Protein AF-A0A529F806-F1 (afdb_monomer)

Secondary structure (DSSP, 8-state):
-TTT-S--TTSSTTSTT-S-HHHHHHHHHHHTT------TT-----------HHHHHHHHHHHHHHHHHHHHHHTTT-GGGGHHHHHT--

Solvent-accessible surface area (backbone atoms only — not comparable to full-atom values): 5560 Å² total; per-residue (Å²): 91,95,89,69,46,76,74,60,69,51,28,21,80,89,17,90,36,34,18,54,33,68,58,52,50,50,52,49,33,46,75,72,71,45,90,82,82,89,62,88,86,71,80,78,91,78,86,79,85,77,85,51,67,68,62,51,54,51,49,52,52,30,44,54,50,8,50,52,52,52,41,65,77,31,48,90,83,45,56,72,57,60,49,54,62,60,70,70,74,113

pLDDT: mean 91.72, std 8.51, range [44.22, 98.31]

Sequence (90 aa):
AARIGPFDERFGAGGALRSAEDTDYLVRAMLIGMPVEYVPDMTIFHHHGRRDREAIDRLHRDYHFGNGALCLKHVRRAPWLLRHFYWAAD

Foldseek 3Di:
DVQLDDFPQCADCNHVLRHCSVVLSVLSCVLVVHDDDDDPVPDDDDDPVDDDPVVVVVNVVSVVSNLVVSCVVCCPRCVVSVCVVVVVVD

Radius of gyration: 14.58 Å; Cα contacts (8 Å, |Δi|>4): 71; chains: 1; bounding box: 33×28×32 Å

Structure (mmCIF, N/CA/C/O backbone):
data_AF-A0A529F806-F1
#
_entry.id   AF-A0A529F806-F1
#
loop_
_atom_site.group_PDB
_atom_site.id
_atom_site.type_symbol
_atom_site.label_atom_id
_atom_site.label_alt_id
_atom_site.label_comp_id
_atom_site.label_asym_id
_atom_site.label_entity_id
_atom_site.label_seq_id
_atom_site.pdbx_PDB_ins_code
_atom_site.Cartn_x
_atom_site.Cartn_y
_atom_site.Cartn_z
_atom_site.occupancy
_atom_site.B_iso_or_equiv
_atom_site.auth_seq_id
_atom_site.auth_comp_id
_atom_site.auth_asym_id
_atom_site.auth_atom_id
_atom_site.pdbx_PDB_model_num
ATOM 1 N N . ALA A 1 1 ? -10.960 -12.272 3.620 1.00 66.44 1 ALA A N 1
ATOM 2 C CA . ALA A 1 1 ? -11.905 -11.785 2.596 1.00 66.44 1 ALA A CA 1
ATOM 3 C C . ALA A 1 1 ? -13.243 -11.342 3.192 1.00 66.44 1 ALA A C 1
ATOM 5 O O . ALA A 1 1 ? -13.512 -10.154 3.153 1.00 66.44 1 ALA A O 1
ATOM 6 N N . ALA A 1 2 ? -14.049 -12.222 3.808 1.00 79.44 2 ALA A N 1
ATOM 7 C CA . ALA A 1 2 ? -15.431 -11.890 4.206 1.00 79.44 2 ALA A CA 1
ATOM 8 C C . ALA A 1 2 ? -15.599 -10.620 5.076 1.00 79.44 2 ALA A C 1
ATOM 10 O O . ALA A 1 2 ? -16.571 -9.898 4.903 1.00 79.44 2 ALA A O 1
ATOM 11 N N . ARG A 1 3 ? -14.646 -10.316 5.974 1.00 93.25 3 ARG A N 1
ATOM 12 C CA . ARG A 1 3 ? -14.691 -9.110 6.831 1.00 93.25 3 ARG A CA 1
ATOM 13 C C . ARG A 1 3 ? -14.056 -7.852 6.221 1.00 93.25 3 ARG A C 1
ATOM 15 O O . ARG A 1 3 ? -14.487 -6.755 6.543 1.00 93.25 3 ARG A O 1
ATOM 22 N N . ILE A 1 4 ? -13.023 -8.002 5.389 1.00 95.69 4 ILE A N 1
ATOM 23 C CA . ILE A 1 4 ? -12.269 -6.876 4.795 1.00 95.69 4 ILE A CA 1
ATOM 24 C C . ILE A 1 4 ? -12.902 -6.431 3.462 1.00 95.69 4 ILE A C 1
ATOM 26 O O . ILE A 1 4 ? -12.799 -5.266 3.076 1.00 95.69 4 ILE A O 1
ATOM 30 N N . GLY A 1 5 ? -13.566 -7.358 2.767 1.00 96.25 5 GLY A N 1
ATOM 31 C CA . GLY A 1 5 ? -13.973 -7.238 1.370 1.00 96.25 5 GLY A CA 1
ATOM 32 C C . GLY A 1 5 ? -12.898 -7.746 0.397 1.00 96.25 5 GLY A C 1
ATOM 33 O O . GLY A 1 5 ? -11.832 -8.191 0.835 1.00 96.25 5 GLY A O 1
ATOM 34 N N . PRO A 1 6 ? -13.169 -7.705 -0.919 1.00 96.81 6 PRO A N 1
ATOM 35 C CA . PRO A 1 6 ? -12.186 -8.026 -1.956 1.00 96.81 6 PRO A CA 1
ATOM 36 C C . PRO A 1 6 ? -11.069 -6.970 -2.028 1.00 96.81 6 PRO A C 1
ATOM 38 O O . PRO A 1 6 ? -11.079 -5.972 -1.295 1.00 96.81 6 PRO A O 1
ATOM 41 N N . PHE A 1 7 ? -10.090 -7.187 -2.907 1.00 97.31 7 PHE A N 1
ATOM 42 C CA . PHE A 1 7 ? -9.174 -6.126 -3.325 1.00 97.31 7 PHE A CA 1
ATOM 43 C C . PHE A 1 7 ? -9.944 -4.991 -4.007 1.00 97.31 7 PHE A C 1
ATOM 45 O O . PHE A 1 7 ? -11.008 -5.198 -4.586 1.00 97.31 7 PHE A O 1
ATOM 52 N N . ASP A 1 8 ? -9.411 -3.779 -3.909 1.00 97.44 8 ASP A N 1
ATOM 53 C CA . ASP A 1 8 ? -9.886 -2.663 -4.717 1.00 97.44 8 ASP A CA 1
ATOM 54 C C . ASP A 1 8 ? -9.163 -2.721 -6.063 1.00 97.44 8 ASP A C 1
ATOM 56 O O . ASP A 1 8 ? -7.991 -2.365 -6.147 1.00 97.44 8 ASP A O 1
ATOM 60 N N . GLU A 1 9 ? -9.858 -3.188 -7.099 1.00 97.31 9 GLU A N 1
ATOM 61 C CA . GLU A 1 9 ? -9.300 -3.455 -8.436 1.00 97.31 9 GLU A CA 1
ATOM 62 C C . GLU A 1 9 ? -8.779 -2.203 -9.158 1.00 97.31 9 GLU A C 1
ATOM 64 O O . GLU A 1 9 ? -8.151 -2.294 -10.213 1.00 97.31 9 GLU A O 1
ATOM 69 N N . ARG A 1 10 ? -8.999 -1.009 -8.593 1.00 98.06 10 ARG A N 1
ATOM 70 C CA . ARG A 1 10 ? -8.333 0.206 -9.069 1.00 98.06 10 ARG A CA 1
ATOM 71 C C . ARG A 1 10 ? -6.834 0.170 -8.777 1.00 98.06 10 ARG A C 1
ATOM 73 O O . ARG A 1 10 ? -6.092 0.795 -9.523 1.00 98.06 10 ARG A O 1
ATOM 80 N N . PHE A 1 11 ? -6.398 -0.515 -7.722 1.00 98.31 11 PHE A N 1
ATOM 81 C CA . PHE A 1 11 ? -4.990 -0.682 -7.353 1.00 98.31 11 PHE A CA 1
ATOM 82 C C . PHE A 1 11 ? -4.356 -1.911 -8.023 1.00 98.31 11 PHE A C 1
ATOM 84 O O . PHE A 1 11 ? -5.041 -2.755 -8.597 1.00 98.31 11 PHE A O 1
ATOM 91 N N . GLY A 1 12 ? -3.029 -1.996 -7.933 1.00 96.12 12 GLY A N 1
ATOM 92 C CA . GLY A 1 12 ? -2.218 -3.091 -8.463 1.00 96.12 12 GLY A CA 1
ATOM 93 C C . GLY A 1 12 ? -1.675 -2.854 -9.863 1.00 96.12 12 GLY A C 1
ATOM 94 O O . GLY A 1 12 ? -2.086 -1.928 -10.557 1.00 96.12 12 GLY A O 1
ATOM 95 N N . ALA A 1 13 ? -0.733 -3.703 -10.281 1.00 91.50 13 ALA A N 1
ATOM 96 C CA . ALA A 1 13 ? 0.020 -3.535 -11.530 1.00 91.50 13 ALA A CA 1
ATOM 97 C C . ALA A 1 13 ? -0.862 -3.481 -12.795 1.00 91.50 13 ALA A C 1
ATOM 99 O O . ALA A 1 13 ? -0.468 -2.887 -13.795 1.00 91.50 13 ALA A O 1
ATOM 100 N N . GLY A 1 14 ? -2.049 -4.098 -12.751 1.00 93.44 14 GLY A N 1
ATOM 101 C CA . GLY A 1 14 ? -3.055 -4.029 -13.818 1.00 93.44 14 GLY A CA 1
ATOM 102 C C . GLY A 1 14 ? -4.154 -2.983 -13.596 1.00 93.44 14 GLY A C 1
ATOM 103 O O . GLY A 1 14 ? -4.966 -2.759 -14.489 1.00 93.44 14 GLY A O 1
ATOM 104 N N . GLY A 1 15 ? -4.204 -2.359 -12.418 1.00 96.12 15 GLY A N 1
ATOM 105 C CA . GLY A 1 15 ? -5.210 -1.369 -12.052 1.00 96.12 15 GLY A CA 1
ATOM 106 C C . GLY A 1 15 ? -4.838 0.043 -12.507 1.00 96.12 15 GLY A C 1
ATOM 107 O O . GLY A 1 15 ? -3.674 0.371 -12.740 1.00 96.12 15 GLY A O 1
ATOM 108 N N . ALA A 1 16 ? -5.832 0.931 -12.579 1.00 97.50 16 ALA A N 1
ATOM 109 C CA . ALA A 1 16 ? -5.632 2.331 -12.972 1.00 97.50 16 ALA A CA 1
ATOM 110 C C . ALA A 1 16 ? -4.661 3.104 -12.049 1.00 97.50 16 ALA A C 1
ATOM 112 O O . ALA A 1 16 ? -4.039 4.080 -12.475 1.00 97.50 16 ALA A O 1
ATOM 113 N N . LEU A 1 17 ? -4.534 2.667 -10.793 1.00 97.88 17 LEU A N 1
ATOM 114 C CA . LEU A 1 17 ? -3.660 3.219 -9.754 1.00 97.88 17 LEU A CA 1
ATOM 115 C C . LEU A 1 17 ? -2.307 2.502 -9.653 1.00 97.88 17 LEU A C 1
ATOM 117 O O . LEU A 1 17 ? -1.473 2.920 -8.858 1.00 97.88 17 LEU A O 1
ATOM 121 N N . ARG A 1 18 ? -2.060 1.502 -10.511 1.00 97.12 18 ARG A N 1
ATOM 122 C CA . ARG A 1 18 ? -0.742 0.948 -10.882 1.00 97.12 18 ARG A CA 1
ATOM 123 C C . ARG A 1 18 ? 0.043 0.190 -9.802 1.00 97.12 18 ARG A C 1
ATOM 125 O O . ARG A 1 18 ? 0.954 -0.555 -10.147 1.00 97.12 18 ARG A O 1
ATOM 132 N N . SER A 1 19 ? -0.282 0.338 -8.520 1.00 96.88 19 SER A N 1
ATOM 133 C CA . SER A 1 19 ? 0.345 -0.396 -7.407 1.00 96.88 19 SER A CA 1
ATOM 134 C C . SER A 1 19 ? -0.549 -0.393 -6.158 1.00 96.88 19 SER A C 1
ATOM 136 O O . SER A 1 19 ? -1.702 0.015 -6.260 1.00 96.88 19 SER A O 1
ATOM 138 N N . ALA A 1 20 ? -0.021 -0.810 -4.999 1.00 97.25 20 ALA A N 1
ATOM 139 C CA . ALA A 1 20 ? -0.568 -0.619 -3.646 1.00 97.25 20 ALA A CA 1
ATOM 140 C C . ALA A 1 20 ? -1.860 -1.386 -3.294 1.00 97.25 20 ALA A C 1
ATOM 142 O O . ALA A 1 20 ? -2.539 -1.052 -2.319 1.00 97.25 20 ALA A O 1
ATOM 143 N N . GLU A 1 21 ? -2.199 -2.434 -4.042 1.00 97.94 21 GLU A N 1
ATOM 144 C CA . GLU A 1 21 ? -3.356 -3.300 -3.794 1.00 97.94 21 GLU A CA 1
ATOM 145 C C . GLU A 1 21 ? -3.244 -4.074 -2.478 1.00 97.94 21 GLU A C 1
ATOM 147 O O . GLU A 1 21 ? -4.217 -4.190 -1.726 1.00 97.94 21 GLU A O 1
ATOM 152 N N . ASP A 1 22 ? -2.045 -4.563 -2.179 1.00 96.38 22 ASP A N 1
ATOM 153 C CA . ASP A 1 22 ? -1.712 -5.305 -0.969 1.00 96.38 22 ASP A CA 1
ATOM 154 C C . ASP A 1 22 ? -1.757 -4.398 0.265 1.00 96.38 22 ASP A C 1
ATOM 156 O O . ASP A 1 22 ? -2.379 -4.717 1.280 1.00 96.38 22 ASP A O 1
ATOM 160 N N . THR A 1 23 ? -1.177 -3.211 0.137 1.00 95.88 23 THR A N 1
ATOM 161 C CA . THR A 1 23 ? -1.064 -2.210 1.188 1.00 95.88 23 THR A CA 1
ATOM 162 C C . THR A 1 23 ? -2.440 -1.643 1.515 1.00 95.88 23 THR A C 1
ATOM 164 O O . THR A 1 23 ? -2.785 -1.516 2.689 1.00 95.88 23 THR A O 1
ATOM 167 N N . ASP A 1 24 ? -3.281 -1.385 0.507 1.00 97.75 24 ASP A N 1
ATOM 168 C CA . ASP A 1 24 ? -4.686 -1.031 0.719 1.00 97.75 24 ASP A CA 1
ATOM 169 C C . ASP A 1 24 ? -5.438 -2.103 1.511 1.00 97.75 24 ASP A C 1
ATOM 171 O O . ASP A 1 24 ? -6.200 -1.788 2.432 1.00 97.75 24 ASP A O 1
ATOM 175 N N . TYR A 1 25 ? -5.236 -3.370 1.154 1.00 97.50 25 TYR A N 1
ATOM 176 C CA . TYR A 1 25 ? -5.890 -4.487 1.821 1.00 97.50 25 TYR A CA 1
ATOM 177 C C . TYR A 1 25 ? -5.462 -4.587 3.293 1.00 97.50 25 TYR A C 1
ATOM 179 O O . TYR A 1 25 ? -6.318 -4.735 4.171 1.00 97.50 25 TYR A O 1
ATOM 187 N N . LEU A 1 26 ? -4.168 -4.415 3.584 1.00 96.31 26 LEU A N 1
ATOM 188 C CA . LEU A 1 26 ? -3.636 -4.379 4.951 1.00 96.31 26 LEU A CA 1
ATOM 189 C C . LEU A 1 26 ? -4.145 -3.171 5.743 1.00 96.31 26 LEU A C 1
ATOM 191 O O . LEU A 1 26 ? -4.574 -3.332 6.885 1.00 96.31 26 LEU A O 1
ATOM 195 N N . VAL A 1 27 ? -4.177 -1.975 5.147 1.00 96.62 27 VAL A N 1
ATOM 196 C CA . VAL A 1 27 ? -4.737 -0.773 5.791 1.00 96.62 27 VAL A CA 1
ATOM 197 C C . VAL A 1 27 ? -6.190 -1.017 6.181 1.00 96.62 27 VAL A C 1
ATOM 199 O O . VAL A 1 27 ? -6.578 -0.744 7.317 1.00 96.62 27 VAL A O 1
ATOM 202 N N . ARG A 1 28 ? -7.001 -1.591 5.285 1.00 97.44 28 ARG A N 1
ATOM 203 C CA . ARG A 1 28 ? -8.396 -1.932 5.597 1.00 97.44 28 ARG A CA 1
ATOM 204 C C . ARG A 1 28 ? -8.518 -2.979 6.700 1.00 97.44 28 ARG A C 1
ATOM 206 O O . ARG A 1 28 ? -9.423 -2.850 7.521 1.00 97.44 28 ARG A O 1
ATOM 213 N N . ALA A 1 29 ? -7.625 -3.967 6.750 1.00 96.56 29 ALA A N 1
ATOM 214 C CA . ALA A 1 29 ? -7.574 -4.939 7.842 1.00 96.56 29 ALA A CA 1
ATOM 215 C C . ALA A 1 29 ? -7.286 -4.254 9.191 1.00 96.56 29 ALA A C 1
ATOM 217 O O . ALA A 1 29 ? -8.034 -4.442 10.153 1.00 96.56 29 ALA A O 1
ATOM 218 N N . MET A 1 30 ? -6.271 -3.386 9.243 1.00 95.56 30 MET A N 1
ATOM 219 C CA . MET A 1 30 ? -5.930 -2.622 10.450 1.00 95.56 30 MET A CA 1
ATOM 220 C C . MET A 1 30 ? -7.088 -1.728 10.909 1.00 95.56 30 MET A C 1
ATOM 222 O O . MET A 1 30 ? -7.402 -1.680 12.096 1.00 95.56 30 MET A O 1
ATOM 226 N N . LEU A 1 31 ? -7.782 -1.068 9.974 1.00 96.25 31 LEU A N 1
ATOM 227 C CA . LEU A 1 31 ? -8.920 -0.192 10.281 1.00 96.25 31 LEU A CA 1
ATOM 228 C C . LEU A 1 31 ? -10.119 -0.924 10.902 1.00 96.25 31 LEU A C 1
ATOM 230 O O . LEU A 1 31 ? -10.921 -0.285 11.580 1.00 96.25 31 LEU A O 1
ATOM 234 N N . ILE A 1 32 ? -10.250 -2.239 10.700 1.00 96.62 32 ILE A N 1
ATOM 235 C CA . ILE A 1 32 ? -11.282 -3.065 11.353 1.00 96.62 32 ILE A CA 1
ATOM 236 C C . ILE A 1 32 ? -10.759 -3.802 12.597 1.00 96.62 32 ILE A C 1
ATOM 238 O O . ILE A 1 32 ? -11.394 -4.751 13.066 1.00 96.62 32 ILE A O 1
ATOM 242 N N . GLY A 1 33 ? -9.600 -3.387 13.116 1.00 95.81 33 GLY A N 1
ATOM 243 C CA . GLY A 1 33 ? -8.988 -3.934 14.325 1.00 95.81 33 GLY A CA 1
ATOM 244 C C . GLY A 1 33 ? -8.353 -5.311 14.140 1.00 95.81 33 GLY A C 1
ATOM 245 O O . GLY A 1 33 ? -8.198 -6.035 15.122 1.00 95.81 33 GLY A O 1
ATOM 246 N N . MET A 1 34 ? -8.021 -5.716 12.908 1.00 96.12 34 MET A N 1
ATOM 247 C CA . MET A 1 34 ? -7.243 -6.940 12.708 1.00 96.12 34 MET A CA 1
ATOM 248 C C . MET A 1 34 ? -5.765 -6.682 13.021 1.00 96.12 34 MET A C 1
ATOM 250 O O . MET A 1 34 ? -5.210 -5.703 12.513 1.00 96.12 34 MET A O 1
ATOM 254 N N . PRO A 1 35 ? -5.120 -7.546 13.823 1.00 93.50 35 PRO A N 1
ATOM 255 C CA . PRO A 1 35 ? -3.697 -7.429 14.095 1.00 93.50 35 PRO A CA 1
ATOM 256 C C . PRO A 1 35 ? -2.891 -7.678 12.817 1.0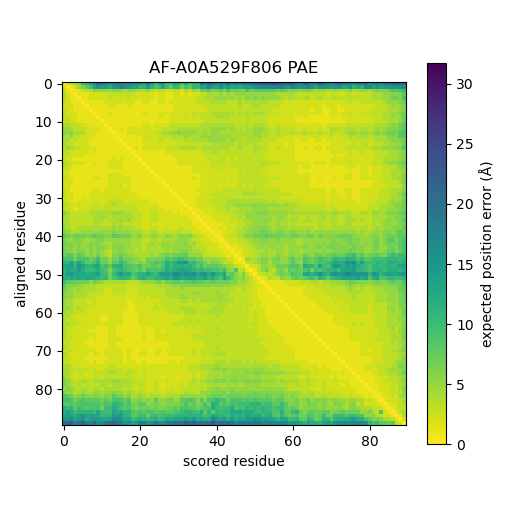0 93.50 35 PRO A C 1
ATOM 258 O O . PRO A 1 35 ? -3.187 -8.595 12.050 1.00 93.50 35 PRO A O 1
ATOM 261 N N . VAL A 1 36 ? -1.872 -6.847 12.608 1.00 90.75 36 VAL A N 1
ATOM 262 C CA . VAL A 1 36 ? -0.860 -7.002 11.560 1.00 90.75 36 VAL A CA 1
ATOM 263 C C . VAL A 1 36 ? 0.488 -7.067 12.261 1.00 90.75 36 VAL A C 1
ATOM 265 O O . VAL A 1 36 ? 0.814 -6.184 13.053 1.00 90.75 36 VAL A O 1
ATOM 268 N N . GLU A 1 37 ? 1.243 -8.123 11.991 1.00 93.75 37 GLU A N 1
ATOM 269 C CA . GLU A 1 37 ? 2.527 -8.399 12.627 1.00 93.75 37 GLU A CA 1
ATOM 270 C C . GLU A 1 37 ? 3.649 -8.311 11.594 1.00 93.75 37 GLU A C 1
ATOM 272 O O . GLU A 1 37 ? 3.529 -8.821 10.478 1.00 93.75 37 GLU A O 1
ATOM 277 N N . TYR A 1 38 ? 4.741 -7.652 11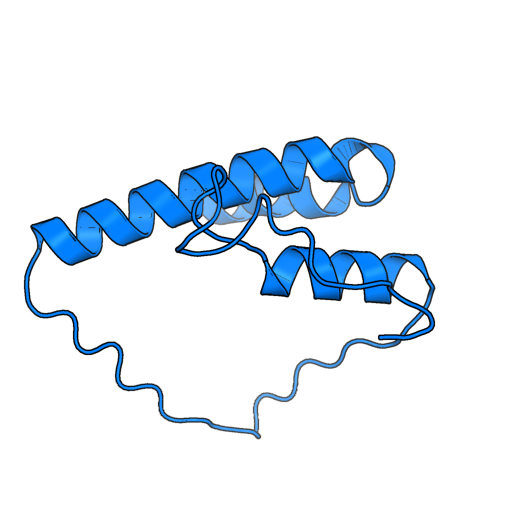.972 1.00 92.62 38 TYR A N 1
ATOM 278 C CA . TYR A 1 38 ? 5.985 -7.681 11.219 1.00 92.62 38 TYR A CA 1
ATOM 279 C C . TYR A 1 38 ? 6.873 -8.792 11.784 1.00 92.62 38 TYR A C 1
ATOM 281 O O . TYR A 1 38 ? 7.266 -8.727 12.947 1.00 92.62 38 TYR A O 1
ATOM 289 N N . VAL A 1 39 ? 7.178 -9.792 10.956 1.00 95.62 39 VAL A N 1
ATOM 290 C CA . VAL A 1 39 ? 7.897 -11.016 11.344 1.00 95.62 39 VAL A CA 1
ATOM 291 C C . VAL A 1 39 ? 9.250 -11.048 10.615 1.00 95.62 39 VAL A C 1
ATOM 293 O O . VAL A 1 39 ? 9.314 -11.503 9.471 1.00 95.62 39 VAL A O 1
ATOM 296 N N . PRO A 1 40 ? 10.332 -10.504 11.207 1.00 94.31 40 PRO A N 1
ATOM 297 C CA . PRO A 1 40 ? 11.615 -10.319 10.517 1.00 94.31 40 PRO A CA 1
ATOM 298 C C . PRO A 1 40 ? 12.385 -11.624 10.259 1.00 94.31 40 PRO A C 1
ATOM 300 O O . PRO A 1 40 ? 13.254 -11.666 9.392 1.00 94.31 40 PRO A O 1
ATOM 303 N N . ASP A 1 41 ? 12.085 -12.687 10.998 1.00 95.94 41 ASP A N 1
ATOM 304 C CA . ASP A 1 41 ? 12.666 -14.025 10.866 1.00 95.94 41 ASP A CA 1
ATOM 305 C C . ASP A 1 41 ? 11.988 -14.876 9.775 1.00 95.94 41 ASP A C 1
ATOM 307 O O . ASP A 1 41 ? 12.531 -15.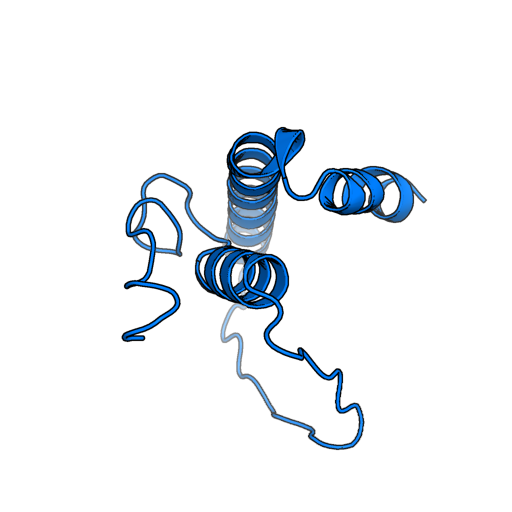901 9.357 1.00 95.94 41 ASP A O 1
ATOM 311 N N . MET A 1 42 ? 10.862 -14.416 9.217 1.00 94.31 42 MET A N 1
ATOM 312 C CA . MET A 1 42 ? 10.207 -15.027 8.058 1.00 94.31 42 MET A CA 1
ATOM 313 C C . MET A 1 42 ? 10.785 -14.474 6.748 1.00 94.31 42 MET A C 1
ATOM 315 O O . MET A 1 42 ? 10.214 -13.603 6.092 1.00 94.31 42 MET A O 1
ATOM 319 N N . THR A 1 43 ? 11.944 -14.991 6.345 1.00 94.31 43 THR A N 1
ATOM 320 C CA 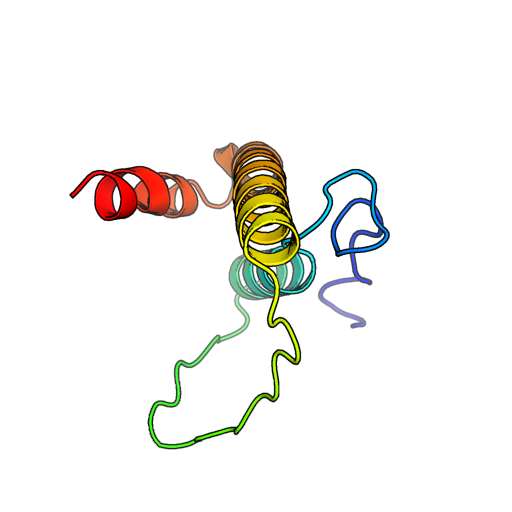. THR A 1 43 ? 12.606 -14.561 5.103 1.00 94.31 43 THR A CA 1
ATOM 321 C C . THR A 1 43 ? 12.001 -15.241 3.873 1.00 94.31 43 THR A C 1
ATOM 323 O O . THR A 1 43 ? 11.955 -16.468 3.791 1.00 94.31 43 THR A O 1
ATOM 326 N N . ILE A 1 44 ? 11.601 -14.445 2.875 1.00 92.12 44 ILE A N 1
ATOM 327 C CA . ILE A 1 44 ? 11.117 -14.922 1.571 1.00 92.12 44 ILE A CA 1
ATOM 328 C C . ILE A 1 44 ? 11.987 -14.325 0.461 1.00 9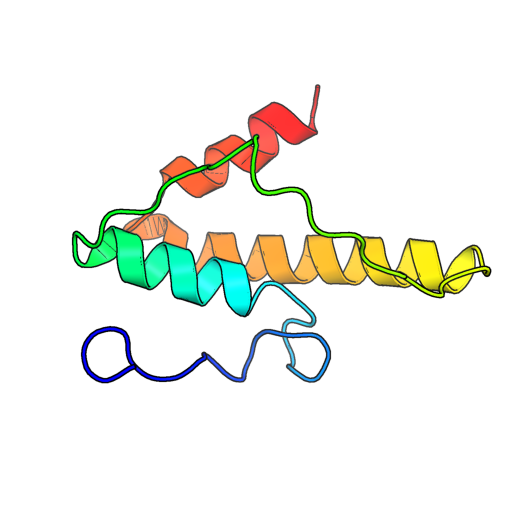2.12 44 ILE A C 1
ATOM 330 O O . ILE A 1 44 ? 12.195 -13.113 0.395 1.00 92.12 44 ILE A O 1
ATOM 334 N N . PHE A 1 45 ? 12.479 -15.171 -0.446 1.00 92.81 45 PHE A N 1
ATOM 335 C CA . PHE A 1 45 ? 13.271 -14.732 -1.594 1.00 92.81 45 PHE A CA 1
ATOM 336 C C . PHE A 1 45 ? 12.368 -14.407 -2.789 1.00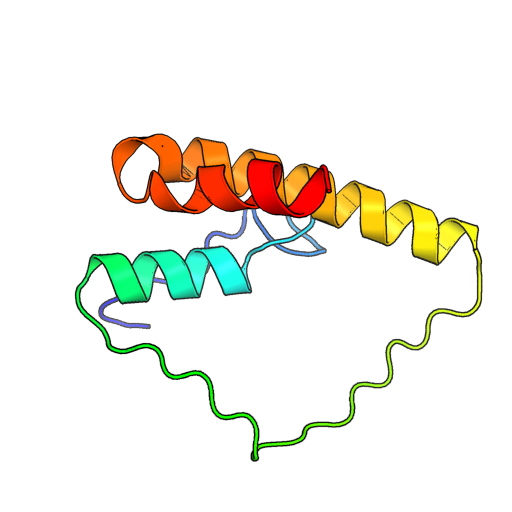 92.81 45 PHE A C 1
ATOM 338 O O . PHE A 1 45 ? 11.711 -15.286 -3.344 1.00 92.81 45 PHE A O 1
ATOM 345 N N . HIS A 1 46 ? 12.374 -13.142 -3.220 1.00 87.62 46 HIS A N 1
ATOM 346 C CA . HIS A 1 46 ? 11.628 -12.682 -4.392 1.00 87.62 46 HIS A CA 1
ATOM 347 C C . HIS A 1 46 ? 12.555 -12.411 -5.580 1.00 87.62 46 HIS A C 1
ATOM 349 O O . HIS A 1 46 ? 13.389 -11.498 -5.563 1.00 87.62 46 HIS A O 1
ATOM 355 N N . HIS A 1 47 ? 12.365 -13.162 -6.665 1.00 86.94 47 HIS A N 1
ATOM 356 C CA . HIS A 1 47 ? 13.012 -12.875 -7.940 1.00 86.94 47 HIS A CA 1
ATOM 357 C C . HIS A 1 47 ? 12.265 -11.762 -8.673 1.00 86.94 47 HIS A C 1
ATOM 359 O O . HIS A 1 47 ? 11.284 -11.991 -9.371 1.00 86.94 47 HIS A O 1
ATOM 365 N N . HIS A 1 48 ? 12.768 -10.539 -8.545 1.00 81.81 48 HIS A N 1
ATOM 366 C CA . HIS A 1 48 ? 12.157 -9.365 -9.165 1.00 81.81 48 HIS A CA 1
ATOM 367 C C . HIS A 1 48 ? 12.308 -9.323 -10.696 1.00 81.81 48 HIS A C 1
ATOM 369 O O . HIS A 1 48 ? 11.589 -8.572 -11.350 1.00 81.81 48 HIS A O 1
ATOM 375 N N . GLY A 1 49 ? 13.241 -10.097 -11.270 1.00 80.56 49 GLY A N 1
ATOM 376 C CA . GLY A 1 49 ? 13.393 -10.339 -12.716 1.00 80.56 49 GLY A CA 1
ATOM 377 C C . GLY A 1 49 ? 13.783 -9.134 -13.587 1.00 80.56 49 GLY A C 1
ATOM 378 O O . GLY A 1 49 ? 14.170 -9.312 -14.740 1.00 80.56 49 GLY A O 1
ATOM 379 N N . ARG A 1 50 ? 13.714 -7.912 -13.054 1.00 85.88 50 ARG A N 1
ATOM 380 C CA . ARG A 1 50 ? 14.000 -6.656 -13.756 1.00 85.88 50 ARG A CA 1
ATOM 381 C C . ARG A 1 50 ? 15.505 -6.459 -13.900 1.00 85.88 50 ARG A C 1
ATOM 383 O O . ARG A 1 50 ? 16.235 -6.518 -12.916 1.00 85.88 50 ARG A O 1
ATOM 390 N N . ARG A 1 51 ? 15.953 -6.232 -15.135 1.00 82.75 51 ARG A N 1
ATOM 391 C CA . ARG A 1 51 ? 17.370 -6.016 -15.481 1.00 82.75 51 ARG A CA 1
ATOM 392 C C . ARG A 1 51 ? 17.627 -4.683 -16.174 1.00 82.75 51 ARG A C 1
ATOM 394 O O . ARG A 1 51 ? 18.766 -4.241 -16.229 1.00 82.75 51 ARG A O 1
ATOM 401 N N . ASP A 1 52 ? 16.575 -4.070 -16.700 1.00 92.06 52 ASP A N 1
ATOM 402 C CA . ASP A 1 52 ? 16.652 -2.823 -17.442 1.00 92.06 52 ASP A CA 1
ATOM 403 C C . ASP A 1 52 ? 16.326 -1.622 -16.543 1.00 92.06 52 ASP A C 1
ATOM 405 O O . ASP A 1 52 ? 15.428 -1.684 -15.696 1.00 92.06 52 ASP A O 1
ATOM 409 N N . ARG A 1 53 ? 17.065 -0.526 -16.735 1.00 90.44 53 ARG A N 1
ATOM 410 C CA . ARG A 1 53 ? 16.928 0.693 -15.934 1.00 90.44 53 ARG A CA 1
ATOM 411 C C . ARG A 1 53 ? 15.584 1.368 -16.178 1.00 90.44 53 ARG A C 1
ATOM 413 O O . ARG A 1 53 ? 14.959 1.807 -15.219 1.00 90.44 53 ARG A O 1
ATOM 420 N N . GLU A 1 54 ? 15.102 1.392 -17.418 1.00 92.56 54 GLU A N 1
ATOM 421 C CA . GLU A 1 54 ? 13.807 1.999 -17.732 1.00 92.56 54 GLU A CA 1
ATOM 422 C C . GLU A 1 54 ? 12.663 1.241 -17.042 1.00 92.56 54 GLU A C 1
ATOM 424 O O . GLU A 1 54 ? 11.747 1.853 -16.487 1.00 92.56 54 GLU A O 1
ATOM 429 N N . ALA A 1 55 ? 12.743 -0.092 -17.002 1.00 90.44 55 ALA A N 1
ATOM 430 C CA . ALA A 1 55 ? 11.791 -0.924 -16.270 1.00 90.44 55 ALA A CA 1
ATOM 431 C C . ALA A 1 55 ? 11.805 -0.659 -14.752 1.00 90.44 55 ALA A C 1
ATOM 433 O O . ALA A 1 55 ? 10.741 -0.662 -14.128 1.00 90.44 55 ALA A O 1
ATOM 434 N N . ILE A 1 56 ? 12.979 -0.421 -14.159 1.00 91.50 56 ILE A N 1
ATOM 435 C CA . ILE A 1 56 ? 13.114 -0.053 -12.739 1.00 91.50 56 ILE A CA 1
ATOM 436 C C . ILE A 1 56 ? 12.536 1.346 -12.490 1.00 91.50 56 ILE A C 1
ATOM 438 O O . ILE A 1 56 ? 11.742 1.528 -11.568 1.00 91.50 56 ILE A O 1
ATOM 442 N N . ASP A 1 57 ? 12.860 2.318 -13.341 1.00 93.50 57 ASP A N 1
ATOM 443 C CA . ASP A 1 57 ? 12.370 3.690 -13.198 1.00 93.50 57 ASP A CA 1
ATOM 444 C C . ASP A 1 57 ? 10.846 3.759 -13.366 1.00 93.50 57 ASP A C 1
ATOM 446 O O . ASP A 1 57 ? 10.165 4.474 -12.628 1.00 93.50 57 ASP A O 1
ATOM 450 N N . ARG A 1 58 ? 10.284 2.996 -14.313 1.00 92.44 58 ARG A N 1
ATOM 451 C CA . ARG A 1 58 ? 8.830 2.868 -14.482 1.00 92.44 58 ARG A CA 1
ATOM 452 C C . ARG A 1 58 ? 8.179 2.285 -13.234 1.00 92.44 58 ARG A C 1
ATOM 454 O O . ARG A 1 58 ? 7.203 2.854 -12.759 1.00 92.44 58 ARG A O 1
ATOM 461 N N . LEU A 1 59 ? 8.755 1.223 -12.673 1.00 92.44 59 LEU A N 1
ATOM 462 C CA . LEU A 1 59 ? 8.244 0.609 -11.451 1.00 92.44 59 LEU A CA 1
ATOM 463 C C . LEU A 1 59 ? 8.188 1.605 -10.289 1.00 92.44 59 LEU A C 1
ATOM 465 O O . LEU A 1 59 ? 7.159 1.708 -9.628 1.00 92.44 59 LEU A O 1
ATOM 469 N N . HIS A 1 60 ? 9.267 2.352 -10.046 1.00 92.56 60 HIS A N 1
ATOM 470 C CA . HIS A 1 60 ? 9.277 3.347 -8.973 1.00 92.56 60 HIS A CA 1
ATOM 471 C C . HIS A 1 60 ? 8.223 4.433 -9.200 1.00 92.56 60 HIS A C 1
ATOM 473 O O . HIS A 1 60 ? 7.506 4.790 -8.267 1.00 92.56 60 HIS A O 1
ATOM 479 N N . ARG A 1 61 ? 8.060 4.919 -10.439 1.00 93.56 61 ARG A N 1
ATOM 480 C CA . ARG A 1 61 ? 6.996 5.886 -10.761 1.00 93.56 61 ARG A CA 1
ATOM 481 C C . ARG A 1 61 ? 5.605 5.330 -10.472 1.00 93.56 61 ARG A C 1
ATOM 483 O O . ARG A 1 61 ? 4.783 6.047 -9.905 1.00 93.56 61 ARG A O 1
ATOM 490 N N . ASP A 1 62 ? 5.351 4.076 -10.826 1.00 95.56 62 ASP A N 1
ATOM 491 C CA . ASP A 1 62 ? 4.066 3.426 -10.569 1.00 95.56 62 ASP A CA 1
ATOM 492 C C . ASP A 1 62 ? 3.826 3.248 -9.064 1.00 95.56 62 ASP A C 1
ATOM 494 O O . ASP A 1 62 ? 2.735 3.551 -8.582 1.00 95.56 62 ASP A O 1
ATOM 498 N N . TYR A 1 63 ? 4.863 2.888 -8.299 1.00 93.62 63 TYR A N 1
ATOM 499 C CA . TYR A 1 63 ? 4.805 2.833 -6.836 1.00 93.62 63 TYR A CA 1
ATOM 500 C C . TYR A 1 63 ? 4.488 4.191 -6.212 1.00 93.62 63 TYR A C 1
ATOM 502 O O . TYR A 1 63 ? 3.597 4.280 -5.369 1.00 93.62 63 TYR A O 1
ATOM 510 N N . HIS A 1 64 ? 5.155 5.262 -6.645 1.00 92.44 64 HIS A N 1
ATOM 511 C CA . HIS A 1 64 ? 4.863 6.607 -6.151 1.00 92.44 64 HIS A CA 1
ATOM 512 C C . HIS A 1 64 ? 3.437 7.050 -6.498 1.00 92.44 64 HIS A C 1
ATOM 514 O O . HIS A 1 64 ? 2.756 7.641 -5.656 1.00 92.44 64 HIS A O 1
ATOM 520 N N . PHE A 1 65 ? 2.961 6.731 -7.705 1.00 95.62 65 PHE A N 1
ATOM 521 C CA . PHE A 1 65 ? 1.601 7.051 -8.133 1.00 95.62 65 PHE A CA 1
ATOM 522 C C . PHE A 1 65 ? 0.552 6.335 -7.271 1.00 95.62 65 PHE A C 1
ATOM 524 O O . PHE A 1 65 ? -0.344 6.984 -6.721 1.00 95.62 65 PHE A O 1
ATOM 531 N N . GLY A 1 66 ? 0.689 5.019 -7.087 1.00 96.06 66 GLY A N 1
ATOM 532 C CA . GLY A 1 66 ? -0.234 4.249 -6.256 1.00 96.06 66 GLY A CA 1
ATOM 533 C C . GLY A 1 66 ? -0.154 4.617 -4.775 1.00 96.06 66 GLY A C 1
ATOM 534 O O . GLY A 1 66 ? -1.196 4.721 -4.131 1.00 96.06 66 GLY A O 1
ATOM 535 N N . ASN A 1 67 ? 1.029 4.946 -4.242 1.00 94.38 67 ASN A N 1
ATOM 536 C CA . ASN A 1 67 ? 1.175 5.444 -2.866 1.00 94.38 67 ASN A CA 1
ATOM 537 C C . ASN A 1 67 ? 0.454 6.784 -2.658 1.00 94.38 67 ASN A C 1
ATOM 539 O O . ASN A 1 67 ? -0.181 6.990 -1.620 1.00 94.38 67 ASN A O 1
ATOM 543 N N . GLY A 1 68 ? 0.486 7.683 -3.646 1.00 94.25 68 GLY A N 1
ATOM 544 C CA . GLY A 1 68 ? -0.300 8.919 -3.618 1.00 94.25 68 GLY A CA 1
ATOM 545 C C . GLY A 1 68 ? -1.807 8.644 -3.580 1.00 94.25 68 GLY A C 1
ATOM 546 O O . GLY A 1 68 ? -2.528 9.206 -2.750 1.00 94.25 68 GLY A O 1
ATOM 547 N N . ALA A 1 69 ? -2.281 7.721 -4.420 1.00 96.56 69 ALA A N 1
ATOM 548 C CA . ALA A 1 69 ? -3.685 7.316 -4.442 1.00 96.56 69 ALA A CA 1
ATOM 549 C C . ALA A 1 69 ? -4.122 6.617 -3.141 1.00 96.56 69 ALA A C 1
ATOM 551 O O . ALA A 1 69 ? -5.220 6.871 -2.639 1.00 96.56 69 ALA A O 1
ATOM 552 N N . LEU A 1 70 ? -3.250 5.789 -2.560 1.00 96.56 70 LEU A N 1
ATOM 553 C CA . LEU A 1 70 ? -3.446 5.138 -1.266 1.00 96.56 70 LEU A CA 1
ATOM 554 C C . LEU A 1 70 ? -3.599 6.180 -0.151 1.00 96.56 70 LEU A C 1
ATOM 556 O O . LEU A 1 70 ? -4.548 6.113 0.634 1.00 96.56 70 LEU A O 1
ATOM 560 N N . CYS A 1 71 ? -2.706 7.174 -0.112 1.00 95.44 71 CYS A N 1
ATOM 561 C CA . CYS A 1 71 ? -2.771 8.263 0.859 1.00 95.44 71 CYS A CA 1
ATOM 562 C C . CYS A 1 71 ? -4.075 9.049 0.723 1.00 95.44 71 CYS A C 1
ATOM 564 O O . CYS A 1 71 ? -4.749 9.278 1.725 1.00 95.44 71 CYS A O 1
ATOM 566 N N . LEU A 1 72 ? -4.482 9.400 -0.501 1.00 95.50 72 LEU A N 1
ATOM 567 C CA . LEU A 1 72 ? -5.741 10.107 -0.739 1.00 95.50 72 LEU A CA 1
ATOM 568 C C . LEU A 1 72 ? -6.958 9.283 -0.292 1.00 95.50 72 LEU A C 1
ATOM 570 O O . LEU A 1 72 ? -7.833 9.808 0.399 1.00 95.50 72 LEU A O 1
ATOM 574 N N . LYS A 1 73 ? -7.004 7.990 -0.639 1.00 97.38 73 LYS A N 1
ATOM 575 C CA . LYS A 1 73 ? -8.096 7.079 -0.259 1.00 97.38 73 LYS A CA 1
ATOM 576 C C . LYS A 1 73 ? -8.292 7.019 1.255 1.00 97.38 73 LYS A C 1
ATOM 578 O O . LYS A 1 73 ? -9.428 6.971 1.729 1.00 97.38 73 LYS A O 1
ATOM 583 N N . HIS A 1 74 ? -7.196 7.031 2.008 1.00 96.94 74 HIS A N 1
ATOM 584 C CA . HIS A 1 74 ? -7.212 6.784 3.447 1.00 96.94 74 HIS A CA 1
ATOM 585 C C . HIS A 1 74 ? -6.935 8.014 4.315 1.00 96.94 74 HIS A C 1
ATOM 587 O O . HIS A 1 74 ? -6.956 7.889 5.537 1.00 96.94 74 HIS A O 1
ATOM 593 N N . VAL A 1 75 ? -6.768 9.208 3.737 1.00 95.31 75 VAL A N 1
ATOM 594 C CA . VAL A 1 75 ? -6.354 10.438 4.448 1.00 95.31 75 VAL A CA 1
ATOM 595 C C . VAL A 1 75 ? -7.167 10.731 5.717 1.00 95.31 75 VAL A C 1
ATOM 597 O O . VAL A 1 75 ? -6.634 11.215 6.710 1.00 95.31 75 VAL A O 1
ATOM 600 N N . ARG A 1 76 ? -8.4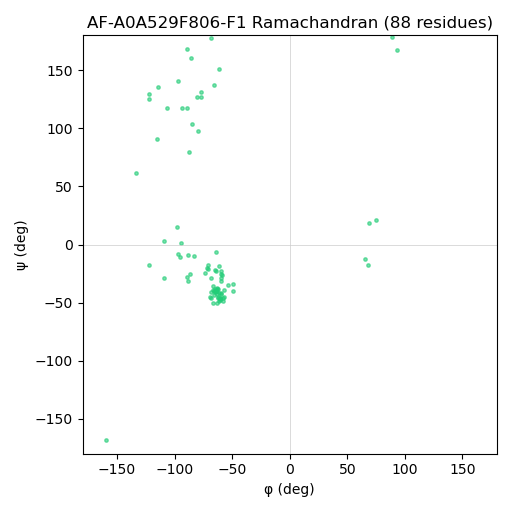64 10.395 5.717 1.00 95.94 76 ARG A N 1
ATOM 601 C CA . ARG A 1 76 ? -9.368 10.633 6.855 1.00 95.94 76 ARG A CA 1
ATOM 602 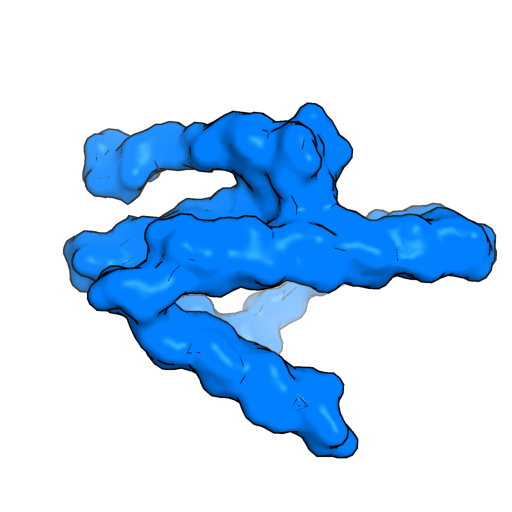C C . ARG A 1 76 ? -9.367 9.523 7.906 1.00 95.94 76 ARG A C 1
ATOM 604 O O . ARG A 1 76 ? -9.766 9.780 9.035 1.00 95.94 76 ARG A O 1
ATOM 611 N N . ARG A 1 77 ? -9.016 8.289 7.533 1.00 96.56 77 ARG A N 1
ATOM 612 C CA . ARG A 1 77 ? -9.153 7.095 8.394 1.00 96.56 77 ARG A CA 1
ATOM 613 C C . ARG A 1 77 ? -7.810 6.558 8.879 1.00 96.56 77 ARG A C 1
ATOM 615 O O . ARG A 1 77 ? -7.742 5.997 9.963 1.00 96.56 77 ARG A O 1
ATOM 622 N N . ALA A 1 78 ? -6.755 6.767 8.103 1.00 95.38 78 ALA A N 1
ATOM 623 C CA . ALA A 1 78 ? -5.393 6.358 8.403 1.00 95.38 78 ALA A CA 1
ATOM 624 C C . ALA A 1 78 ? -4.411 7.516 8.136 1.00 95.38 78 ALA A C 1
ATOM 626 O O . ALA A 1 78 ? -3.521 7.391 7.294 1.00 95.38 78 ALA A O 1
ATOM 627 N N . PRO A 1 79 ? -4.539 8.661 8.838 1.00 93.25 79 PRO A N 1
ATOM 628 C CA . PRO A 1 79 ? -3.660 9.816 8.623 1.00 93.25 79 PRO A 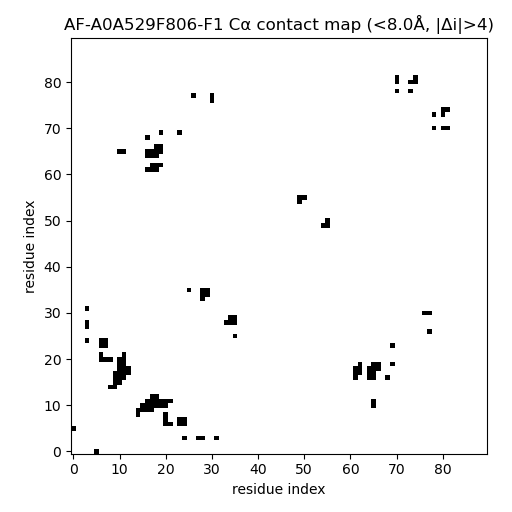CA 1
ATOM 629 C C . PRO A 1 79 ? -2.184 9.508 8.921 1.00 93.25 79 PRO A C 1
ATOM 631 O O . PRO A 1 79 ? -1.299 10.211 8.443 1.00 93.25 79 PRO A O 1
ATOM 634 N N . TRP A 1 80 ? -1.898 8.432 9.663 1.00 91.88 80 TRP A N 1
ATOM 635 C CA . TRP A 1 80 ? -0.540 7.938 9.877 1.00 91.88 80 TRP A CA 1
ATOM 636 C C . TRP A 1 80 ? 0.174 7.550 8.572 1.00 91.88 80 TRP A C 1
ATOM 638 O O . TRP A 1 80 ? 1.401 7.604 8.549 1.00 91.88 80 TRP A O 1
ATOM 648 N N . LEU A 1 81 ? -0.545 7.242 7.479 1.00 91.00 81 LEU A N 1
ATOM 649 C CA . LEU A 1 81 ? 0.059 6.977 6.163 1.00 91.00 81 LEU A CA 1
ATOM 650 C C . LEU A 1 81 ? 0.850 8.178 5.651 1.00 91.00 81 LEU A C 1
ATOM 652 O O . LEU A 1 81 ? 1.872 8.002 4.999 1.00 91.00 81 LEU A O 1
ATOM 656 N N . LEU A 1 82 ? 0.431 9.398 5.996 1.00 87.19 82 LEU A N 1
ATOM 657 C CA . LEU A 1 82 ? 1.122 10.618 5.578 1.00 87.19 82 LEU A CA 1
ATOM 658 C C . LEU A 1 82 ? 2.530 10.722 6.163 1.00 87.19 82 LEU A C 1
ATOM 660 O O . LEU A 1 82 ? 3.378 11.397 5.583 1.00 87.19 82 LEU A O 1
ATOM 664 N N . ARG A 1 83 ? 2.810 10.021 7.273 1.00 86.94 83 ARG A N 1
ATOM 665 C CA . ARG A 1 83 ? 4.169 9.953 7.814 1.00 86.94 83 ARG A CA 1
ATOM 666 C C . ARG A 1 83 ? 5.133 9.348 6.801 1.00 86.94 83 ARG A C 1
ATOM 668 O O . ARG A 1 83 ? 6.284 9.746 6.816 1.00 86.94 83 ARG A O 1
ATOM 675 N N . HIS A 1 84 ? 4.689 8.470 5.898 1.00 80.19 84 HIS A N 1
ATOM 676 C CA . HIS A 1 84 ? 5.537 7.899 4.847 1.00 80.19 84 HIS A CA 1
ATOM 677 C C . HIS A 1 84 ? 6.330 8.967 4.078 1.00 80.19 84 HIS A C 1
ATOM 679 O O . HIS A 1 84 ? 7.512 8.771 3.829 1.00 80.19 84 HIS A O 1
ATOM 685 N N . PHE A 1 85 ? 5.722 10.121 3.780 1.00 76.44 85 PHE A N 1
ATOM 686 C CA . PHE A 1 85 ? 6.398 11.214 3.073 1.00 76.44 85 PHE A CA 1
ATOM 687 C C . PHE A 1 85 ? 7.409 11.977 3.928 1.00 76.44 85 PHE A C 1
ATOM 689 O O . PHE A 1 85 ? 8.333 12.556 3.375 1.00 76.44 85 PHE A O 1
ATOM 696 N N . TYR A 1 86 ? 7.246 11.972 5.252 1.00 77.81 86 TYR A N 1
ATOM 697 C CA . TYR A 1 86 ? 8.261 12.493 6.162 1.00 77.81 86 TYR A CA 1
ATOM 698 C C . TYR A 1 86 ? 9.512 11.605 6.113 1.00 77.81 86 TYR A C 1
ATOM 700 O O . TYR A 1 86 ? 10.591 12.102 5.837 1.00 77.81 86 TYR A O 1
ATOM 708 N N . TRP A 1 87 ? 9.348 10.285 6.252 1.00 74.75 87 TRP A N 1
ATOM 709 C CA . TRP A 1 87 ? 10.473 9.337 6.231 1.00 74.75 87 TRP A CA 1
ATOM 710 C C . TRP A 1 87 ? 11.120 9.147 4.854 1.00 74.75 87 TRP A C 1
ATOM 712 O O . TRP A 1 87 ? 12.228 8.641 4.778 1.00 74.75 87 TRP A O 1
ATOM 722 N N . ALA A 1 88 ? 10.412 9.466 3.768 1.00 71.19 88 ALA A N 1
ATOM 723 C CA . ALA A 1 88 ? 10.921 9.325 2.403 1.00 71.19 88 ALA A CA 1
ATOM 724 C C . ALA A 1 88 ? 11.676 10.567 1.896 1.00 71.19 88 ALA A C 1
ATOM 726 O O . ALA A 1 88 ? 12.223 10.526 0.795 1.00 71.19 88 ALA A O 1
ATOM 727 N N . ALA A 1 89 ? 11.634 11.675 2.642 1.00 66.31 89 ALA A N 1
ATOM 728 C CA . ALA A 1 89 ? 12.315 12.923 2.302 1.00 66.31 89 ALA A CA 1
ATOM 729 C C . ALA A 1 89 ? 13.690 13.074 2.982 1.00 66.31 89 ALA A C 1
ATOM 731 O O . ALA A 1 89 ? 14.438 13.975 2.602 1.00 66.31 89 ALA A O 1
ATOM 732 N N . ASP A 1 90 ? 13.994 12.201 3.947 1.00 44.22 90 ASP A N 1
ATOM 733 C CA . ASP A 1 90 ? 15.294 12.056 4.614 1.00 44.22 90 ASP A CA 1
ATOM 734 C C . ASP A 1 90 ? 16.137 10.958 3.933 1.00 44.22 90 ASP A C 1
ATOM 736 O O . ASP A 1 90 ? 17.380 11.114 3.879 1.00 44.22 90 ASP A O 1
#

Mean predicted aligned error: 4.12 Å